Protein AF-A0A942FVA4-F1 (afdb_monomer)

Sequence (111 aa):
AGARRAAAEALTARAELDLARLRTEGELRGLHRQTERLTAAAADYRAQAGAAAPELLRIAEAAWQGGESTLLELLDAYRGALDTETTALDLEWQARAARIDYDLLTGSTPE

Nearest PDB structures (foldseek):
  4mh6-assembly1_A  TM=7.885E-01  e=9.144E-01  Vibrio parahaemolyticus RIMD 2210633
  2efk-assembly1_A-2  TM=7.427E-01  e=2.263E+00  Homo sapiens
  6h2f-assembly1_J  TM=6.182E-01  e=3.455E+00  Aeromonas hydrophila subsp. hydrophila AL09-71
  7a0g-assembly1_JJJ  TM=5.594E-01  e=6.715E+00  Serratia marcescens

Foldseek 3Di:
DVVVVVVVVVVVVVVVVVVVVVVLVVVLVVLVVQLVVLVVVLVVLCVPVVVCLVVQLVVLVVCVVVVNDDPVSNVVSVVSNVVSVVVSVVSVVSSVVSVVVSCVSVVHDDD

pLDDT: mean 93.57, std 7.33, range [55.5, 98.44]

Secondary structure (DSSP, 8-state):
-HHHHHHHHHHHHHHHHHHHHHHHHHHHHHHHHHHHHHHHHHHHHIIIIIHHHHHHHHHHHHHHHTTSS-HHHHHHHHHHHHHHHHHHHHHHHHHHHHHHHHHHHHTPPP-

Radius of gyration: 26.26 Å; Cα contacts (8 Å, |Δi|>4): 61; chains: 1; bounding box: 58×18×79 Å

Solvent-accessible surface area (backbone atoms only — not comparable to full-atom values): 5820 Å² total; per-residue (Å²): 115,67,70,63,51,54,53,50,53,52,50,50,54,49,52,52,50,54,51,53,51,54,49,53,57,48,51,52,56,48,44,51,56,49,23,53,50,32,43,50,49,23,52,52,41,39,66,53,56,48,61,45,34,64,56,54,38,54,51,37,53,51,31,38,76,70,66,75,42,51,73,65,59,38,51,49,41,53,48,53,37,52,53,40,51,53,50,36,52,50,32,43,49,52,18,51,52,40,43,51,55,45,26,63,75,70,72,46,75,87,130

Structure (mmCIF, N/CA/C/O backbone):
data_AF-A0A942FVA4-F1
#
_entry.id   AF-A0A942FVA4-F1
#
loop_
_atom_site.group_PDB
_atom_site.id
_atom_site.type_symbol
_atom_site.label_atom_id
_atom_site.label_alt_id
_atom_site.label_comp_id
_atom_site.label_asym_id
_atom_site.label_entity_id
_atom_site.label_seq_id
_atom_site.pdbx_PDB_ins_code
_atom_site.Cartn_x
_atom_site.Cartn_y
_atom_site.Cartn_z
_atom_site.occupancy
_atom_site.B_iso_or_equiv
_atom_site.auth_seq_id
_atom_site.auth_comp_id
_atom_site.auth_asym_id
_atom_site.auth_atom_id
_atom_site.pdbx_PDB_model_num
ATOM 1 N N . ALA A 1 1 ? 37.667 3.474 -47.981 1.00 69.38 1 ALA A N 1
ATOM 2 C CA . ALA A 1 1 ? 37.408 4.191 -46.711 1.00 69.38 1 ALA A CA 1
ATOM 3 C C . ALA A 1 1 ? 35.919 4.198 -46.334 1.00 69.38 1 ALA A C 1
ATOM 5 O O . ALA A 1 1 ? 35.612 3.811 -45.215 1.00 69.38 1 ALA A O 1
ATOM 6 N N . GLY A 1 2 ? 34.998 4.539 -47.250 1.00 84.50 2 GLY A N 1
ATOM 7 C CA . GLY A 1 2 ? 33.550 4.619 -46.965 1.00 84.50 2 GLY A CA 1
ATOM 8 C C . GLY A 1 2 ? 32.898 3.335 -46.429 1.00 84.50 2 GLY A C 1
ATOM 9 O O . GLY A 1 2 ? 32.185 3.396 -45.439 1.00 84.50 2 GLY A O 1
ATOM 10 N N . ALA A 1 3 ? 33.217 2.162 -46.989 1.00 87.94 3 ALA A N 1
ATOM 11 C CA . ALA A 1 3 ? 32.627 0.892 -46.538 1.00 87.94 3 ALA A CA 1
ATOM 12 C C . ALA A 1 3 ? 32.969 0.525 -45.078 1.00 87.94 3 ALA A C 1
ATOM 14 O O . ALA A 1 3 ? 32.119 0.019 -44.353 1.00 87.94 3 ALA A O 1
ATOM 15 N N . ARG A 1 4 ? 34.195 0.820 -44.615 1.00 87.88 4 ARG A N 1
ATOM 16 C CA . ARG A 1 4 ? 34.579 0.597 -43.207 1.00 87.88 4 ARG A CA 1
ATOM 17 C C . ARG A 1 4 ? 33.855 1.555 -42.264 1.00 87.88 4 ARG A C 1
ATOM 19 O O . ARG A 1 4 ? 33.503 1.159 -41.162 1.00 87.88 4 ARG A O 1
ATOM 26 N N . ARG A 1 5 ? 33.635 2.795 -42.704 1.00 90.88 5 ARG A N 1
ATOM 27 C CA . ARG A 1 5 ? 32.904 3.805 -41.936 1.00 90.88 5 ARG A CA 1
ATOM 28 C C . ARG A 1 5 ? 31.432 3.422 -41.783 1.00 90.88 5 ARG A C 1
ATOM 30 O O . ARG A 1 5 ? 30.951 3.367 -40.662 1.00 90.88 5 ARG A O 1
ATOM 37 N N . ALA A 1 6 ? 30.780 3.041 -42.880 1.00 93.50 6 ALA A N 1
ATOM 38 C CA . ALA A 1 6 ? 29.397 2.570 -42.863 1.00 93.50 6 ALA A CA 1
ATOM 39 C C . ALA A 1 6 ? 29.213 1.320 -41.978 1.00 93.50 6 ALA A C 1
ATOM 41 O O . ALA A 1 6 ? 28.238 1.221 -41.242 1.00 93.50 6 ALA A O 1
ATOM 42 N N . ALA A 1 7 ? 30.167 0.381 -41.999 1.00 94.62 7 ALA A N 1
ATOM 43 C CA . ALA A 1 7 ? 30.130 -0.795 -41.127 1.00 94.62 7 ALA A CA 1
ATOM 44 C C . ALA A 1 7 ? 30.270 -0.436 -39.635 1.00 94.62 7 ALA A C 1
ATOM 46 O O . ALA A 1 7 ? 29.585 -1.022 -38.801 1.00 94.62 7 ALA A O 1
ATOM 47 N N . ALA A 1 8 ? 31.133 0.529 -39.300 1.00 93.88 8 ALA A N 1
ATOM 48 C CA . ALA A 1 8 ? 31.274 1.018 -37.930 1.00 93.88 8 ALA A CA 1
ATOM 49 C C . ALA A 1 8 ? 30.005 1.744 -37.450 1.00 93.88 8 ALA A C 1
ATOM 51 O O . ALA A 1 8 ? 29.529 1.470 -36.355 1.00 93.88 8 ALA A O 1
ATOM 52 N N . GLU A 1 9 ? 29.417 2.601 -38.289 1.00 96.00 9 GLU A N 1
ATOM 53 C CA . GLU A 1 9 ? 28.157 3.300 -37.993 1.00 96.00 9 GLU A CA 1
ATOM 54 C C . GLU A 1 9 ? 26.999 2.310 -37.775 1.00 96.00 9 GLU A C 1
ATOM 56 O O . GLU A 1 9 ? 26.244 2.444 -36.813 1.00 96.00 9 GLU A O 1
ATOM 61 N N . ALA A 1 10 ? 26.902 1.259 -38.597 1.00 95.94 10 ALA A N 1
ATOM 62 C CA . ALA A 1 10 ? 25.903 0.205 -38.426 1.00 95.94 10 ALA A CA 1
ATOM 63 C C . ALA A 1 10 ? 26.093 -0.598 -37.125 1.00 95.94 10 ALA A C 1
ATOM 65 O O . ALA A 1 10 ? 25.111 -0.951 -36.471 1.00 95.94 10 ALA A O 1
ATOM 66 N N . LEU A 1 11 ? 27.343 -0.880 -36.736 1.00 97.00 11 LEU A N 1
ATOM 67 C CA . LEU A 1 11 ? 27.654 -1.549 -35.470 1.00 97.00 11 LEU A CA 1
ATOM 68 C C . LEU A 1 11 ? 27.216 -0.691 -34.274 1.00 97.00 11 LEU A C 1
ATOM 70 O O . LEU A 1 11 ? 26.569 -1.205 -33.364 1.00 97.00 11 LEU A O 1
ATOM 74 N N . THR A 1 12 ? 27.536 0.605 -34.293 1.00 97.44 12 THR A N 1
ATOM 75 C CA . THR A 1 12 ? 27.137 1.551 -33.243 1.00 97.44 12 THR A CA 1
ATOM 76 C C . THR A 1 12 ? 25.619 1.640 -33.129 1.00 97.44 12 THR A C 1
ATOM 78 O O . THR A 1 12 ? 25.092 1.435 -32.040 1.00 97.44 12 THR A O 1
ATOM 81 N N . ALA A 1 13 ? 24.910 1.837 -34.244 1.00 97.12 13 ALA A N 1
ATOM 82 C CA . ALA A 1 13 ? 23.449 1.915 -34.245 1.00 97.12 13 ALA A CA 1
ATOM 83 C C . ALA A 1 13 ? 22.797 0.635 -33.691 1.00 97.12 13 ALA A C 1
ATOM 85 O O . ALA A 1 13 ? 21.803 0.692 -32.968 1.00 97.12 13 ALA A O 1
ATOM 86 N N . ARG A 1 14 ? 23.373 -0.536 -33.991 1.00 97.00 14 ARG A N 1
ATOM 87 C CA . ARG A 1 14 ? 22.889 -1.807 -33.445 1.00 97.00 14 ARG A CA 1
ATOM 88 C C . ARG A 1 14 ? 23.123 -1.921 -31.942 1.00 97.00 14 ARG A C 1
ATOM 90 O O . ARG A 1 14 ? 22.212 -2.318 -31.225 1.00 97.00 14 ARG A O 1
ATOM 97 N N . ALA A 1 15 ? 24.305 -1.541 -31.467 1.00 97.00 15 ALA A N 1
ATOM 98 C CA . ALA A 1 15 ? 24.611 -1.544 -30.041 1.00 97.00 15 ALA A CA 1
ATOM 99 C C 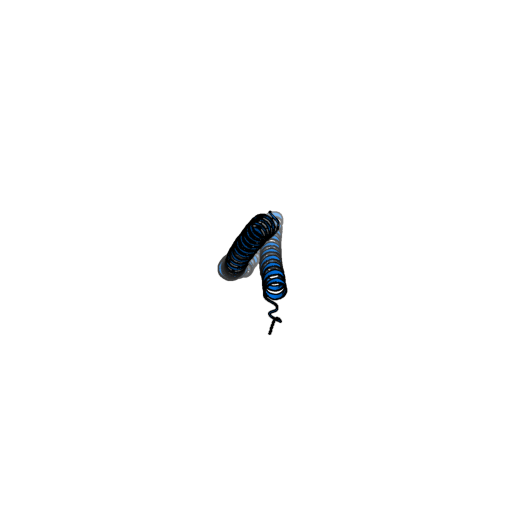. ALA A 1 15 ? 23.702 -0.581 -29.254 1.00 97.00 15 ALA A C 1
ATOM 101 O O . ALA A 1 15 ? 23.247 -0.918 -28.162 1.00 97.00 15 ALA A O 1
ATOM 102 N N . GLU A 1 16 ? 23.399 0.591 -29.816 1.00 97.81 16 GLU A N 1
ATOM 103 C CA . GLU A 1 16 ? 22.462 1.556 -29.229 1.00 97.81 16 GLU A CA 1
ATOM 104 C C . GLU A 1 16 ? 21.039 0.995 -29.149 1.00 97.81 16 GLU A C 1
ATOM 106 O O . GLU A 1 16 ? 20.396 1.106 -28.102 1.00 97.81 16 GLU A O 1
ATOM 111 N N . LEU A 1 17 ? 20.569 0.337 -30.214 1.00 97.12 17 LEU A N 1
ATOM 112 C CA . LEU A 1 17 ? 19.268 -0.331 -30.234 1.00 97.12 17 LEU A CA 1
ATOM 113 C C . LEU A 1 17 ? 19.186 -1.454 -29.192 1.00 97.12 17 LEU A C 1
ATOM 115 O O . LEU A 1 17 ? 18.214 -1.522 -28.439 1.00 97.12 17 LEU A O 1
ATOM 119 N N . ASP A 1 18 ? 20.200 -2.318 -29.130 1.00 97.50 18 ASP A N 1
ATOM 120 C CA . ASP A 1 18 ? 20.242 -3.434 -28.183 1.00 97.50 18 ASP A CA 1
ATOM 121 C C . ASP A 1 18 ? 20.254 -2.920 -26.731 1.00 97.50 18 ASP A C 1
ATOM 123 O O . ASP A 1 18 ? 19.537 -3.442 -25.874 1.00 97.50 18 ASP A O 1
ATOM 127 N N . LEU A 1 19 ? 20.998 -1.843 -26.455 1.00 97.12 19 LEU A N 1
ATOM 128 C CA . LEU A 1 19 ? 21.018 -1.199 -25.141 1.00 97.12 19 LEU A CA 1
ATOM 129 C C . LEU A 1 19 ? 19.665 -0.574 -24.778 1.00 97.12 19 LEU A C 1
ATOM 131 O O . LEU A 1 19 ? 19.204 -0.737 -23.647 1.00 97.12 19 LEU A O 1
ATOM 135 N N . ALA A 1 20 ? 19.030 0.138 -25.712 1.00 95.69 20 ALA A N 1
ATOM 136 C CA . ALA A 1 20 ? 17.709 0.724 -25.499 1.00 95.69 20 ALA A CA 1
ATOM 137 C C . ALA A 1 20 ? 16.674 -0.364 -25.186 1.00 95.69 20 ALA A C 1
ATOM 139 O O . ALA A 1 20 ? 15.939 -0.259 -24.206 1.00 95.69 20 ALA A O 1
ATOM 140 N N . ARG A 1 21 ? 16.696 -1.463 -25.947 1.00 95.44 21 ARG A N 1
ATOM 141 C CA . ARG A 1 21 ? 15.817 -2.613 -25.730 1.00 95.44 21 ARG A CA 1
ATOM 142 C C . ARG A 1 21 ? 16.007 -3.235 -24.348 1.00 95.44 21 ARG A C 1
ATOM 144 O O . ARG A 1 21 ? 15.028 -3.445 -23.637 1.00 95.44 21 ARG A O 1
ATOM 151 N N . LEU A 1 22 ? 17.251 -3.499 -23.947 1.00 96.25 22 LEU A N 1
ATOM 152 C CA . LEU A 1 22 ? 17.550 -4.079 -22.634 1.00 96.25 22 LEU A CA 1
ATOM 153 C C . LEU A 1 22 ? 17.056 -3.194 -21.482 1.00 96.25 22 LEU A C 1
ATOM 155 O O . LEU A 1 22 ? 16.570 -3.716 -20.478 1.00 96.25 22 LEU A O 1
ATOM 159 N N . ARG A 1 23 ? 17.159 -1.866 -21.627 1.00 93.69 23 ARG A N 1
ATOM 160 C CA . ARG A 1 23 ? 16.652 -0.907 -20.635 1.00 93.69 23 ARG A CA 1
ATOM 161 C C . ARG A 1 23 ? 15.137 -0.982 -20.516 1.00 93.69 23 ARG A C 1
ATOM 163 O O . ARG A 1 23 ? 14.647 -1.242 -19.421 1.00 93.69 23 ARG A O 1
ATOM 170 N N . THR A 1 24 ? 14.418 -0.873 -21.630 1.00 91.19 24 THR A N 1
ATOM 171 C CA . THR A 1 24 ? 12.950 -0.938 -21.633 1.00 91.19 24 THR A CA 1
ATOM 172 C C . THR A 1 24 ? 12.435 -2.280 -21.105 1.00 91.19 24 THR A C 1
ATOM 174 O O . THR A 1 24 ? 11.506 -2.316 -20.304 1.00 91.19 24 THR A O 1
ATOM 177 N N . GLU A 1 25 ? 13.067 -3.402 -21.465 1.00 92.69 25 GLU A N 1
ATOM 178 C CA . GLU A 1 25 ? 12.710 -4.721 -20.921 1.00 92.69 25 GLU A CA 1
ATOM 179 C C . GLU A 1 25 ? 12.975 -4.832 -19.410 1.00 92.69 25 GLU A C 1
ATOM 181 O O . GLU A 1 25 ? 12.280 -5.568 -18.701 1.00 92.69 25 GLU A O 1
ATOM 186 N N . GLY A 1 26 ? 14.013 -4.160 -18.910 1.00 92.50 26 GLY A N 1
ATOM 187 C CA . GLY A 1 26 ? 14.324 -4.086 -17.485 1.00 92.50 26 GLY A CA 1
ATOM 188 C C . GLY A 1 26 ? 13.301 -3.250 -16.718 1.00 92.50 26 GLY A C 1
ATOM 189 O O . GLY A 1 26 ? 12.782 -3.712 -15.700 1.00 92.50 26 GLY A O 1
ATOM 190 N N . GLU A 1 27 ? 12.982 -2.065 -17.236 1.00 90.88 27 GLU A N 1
ATOM 191 C CA . GLU A 1 27 ? 11.971 -1.147 -16.700 1.00 90.88 27 GLU A CA 1
ATOM 192 C C . GLU A 1 27 ? 10.601 -1.822 -16.636 1.00 90.88 27 GLU A C 1
ATOM 194 O O . GLU A 1 27 ? 9.995 -1.876 -15.566 1.00 90.88 27 GLU A O 1
ATOM 199 N N . LEU A 1 28 ? 10.171 -2.460 -17.728 1.00 91.75 28 LEU A N 1
ATOM 200 C CA . LEU A 1 28 ? 8.899 -3.176 -17.793 1.00 91.75 28 LEU A CA 1
ATOM 201 C C . LEU A 1 28 ? 8.811 -4.304 -16.752 1.00 91.75 28 LEU A C 1
ATOM 203 O O . LEU A 1 28 ? 7.808 -4.443 -16.052 1.00 91.75 28 LEU A O 1
ATOM 207 N N . ARG A 1 29 ? 9.879 -5.100 -16.600 1.00 93.06 29 ARG A N 1
ATOM 208 C CA . ARG A 1 29 ? 9.952 -6.158 -15.574 1.00 93.06 29 ARG A CA 1
ATOM 209 C C . ARG A 1 29 ? 9.996 -5.605 -14.152 1.00 93.06 29 ARG A C 1
ATOM 211 O O . ARG A 1 29 ? 9.610 -6.310 -13.216 1.00 93.06 29 ARG A O 1
ATOM 218 N N . GLY A 1 30 ? 10.558 -4.416 -13.960 1.00 92.81 30 GLY A N 1
ATOM 219 C CA . GLY A 1 30 ? 10.561 -3.713 -12.681 1.00 92.81 30 GLY A CA 1
ATOM 220 C C . GLY A 1 30 ? 9.152 -3.273 -12.304 1.00 92.81 30 GLY A C 1
ATOM 221 O O . GLY A 1 30 ? 8.663 -3.654 -11.242 1.00 92.81 30 GLY A O 1
ATOM 222 N N . LEU A 1 31 ? 8.493 -2.569 -13.224 1.00 91.50 31 LEU A N 1
ATOM 223 C CA . LEU A 1 31 ? 7.143 -2.049 -13.059 1.00 91.50 31 LEU A CA 1
ATOM 224 C C . LEU A 1 31 ? 6.131 -3.171 -12.823 1.00 91.50 31 LEU A C 1
ATOM 226 O O . LEU A 1 31 ? 5.409 -3.130 -11.837 1.00 91.50 31 LEU A O 1
ATOM 230 N N . HIS A 1 32 ? 6.173 -4.244 -13.623 1.00 93.00 32 HIS A N 1
ATOM 231 C CA . HIS A 1 32 ? 5.299 -5.404 -13.423 1.00 93.00 32 HIS A CA 1
ATOM 232 C C . HIS A 1 32 ? 5.408 -5.980 -12.002 1.00 93.00 32 HIS A C 1
ATOM 234 O O . HIS A 1 32 ? 4.408 -6.171 -11.316 1.00 93.00 32 HIS A O 1
ATOM 240 N N . ARG A 1 33 ? 6.638 -6.202 -11.514 1.00 95.56 33 ARG A N 1
ATOM 241 C CA . ARG A 1 33 ? 6.864 -6.714 -10.152 1.00 95.56 33 ARG A CA 1
ATOM 242 C C . ARG A 1 33 ? 6.403 -5.736 -9.076 1.00 95.56 33 ARG A C 1
ATOM 244 O O . ARG A 1 33 ? 6.001 -6.177 -8.004 1.00 95.56 33 ARG A O 1
ATOM 251 N N . GLN A 1 34 ? 6.503 -4.434 -9.324 1.00 94.50 34 GLN A N 1
ATOM 252 C CA . GLN A 1 34 ? 6.003 -3.418 -8.406 1.00 94.50 34 GLN A CA 1
ATOM 253 C C . GLN A 1 34 ? 4.473 -3.445 -8.333 1.00 94.50 34 GLN A C 1
ATOM 255 O O . GLN A 1 34 ? 3.936 -3.479 -7.228 1.00 94.50 34 GLN A O 1
ATOM 260 N N . THR A 1 35 ? 3.788 -3.510 -9.476 1.00 94.81 35 THR A N 1
ATOM 261 C CA . THR A 1 35 ? 2.325 -3.612 -9.555 1.00 94.81 35 THR A CA 1
ATOM 262 C C . THR A 1 35 ? 1.804 -4.843 -8.814 1.00 94.81 35 THR A C 1
ATOM 264 O O . THR A 1 35 ? 0.893 -4.721 -7.996 1.00 94.81 35 THR A O 1
ATOM 267 N N . GLU A 1 36 ? 2.419 -6.010 -9.028 1.00 96.19 36 GLU A N 1
ATOM 268 C CA . GLU A 1 36 ? 2.057 -7.252 -8.327 1.00 96.19 36 GLU A CA 1
ATOM 269 C C . GLU A 1 36 ? 2.217 -7.117 -6.807 1.00 96.19 36 GLU A C 1
ATOM 271 O O . GLU A 1 36 ? 1.322 -7.471 -6.042 1.00 96.19 36 GLU A O 1
ATOM 276 N N . ARG A 1 37 ? 3.338 -6.543 -6.348 1.00 97.00 37 ARG A N 1
ATOM 277 C CA . ARG A 1 37 ? 3.593 -6.342 -4.912 1.00 97.00 37 ARG A CA 1
ATOM 278 C C . ARG A 1 37 ? 2.600 -5.388 -4.266 1.00 97.00 37 ARG A C 1
ATOM 280 O O . ARG A 1 37 ? 2.148 -5.669 -3.165 1.00 97.00 37 ARG A O 1
ATOM 287 N N . LEU A 1 38 ? 2.284 -4.271 -4.919 1.00 96.38 38 LEU A N 1
ATOM 288 C CA . LEU A 1 38 ? 1.330 -3.294 -4.390 1.0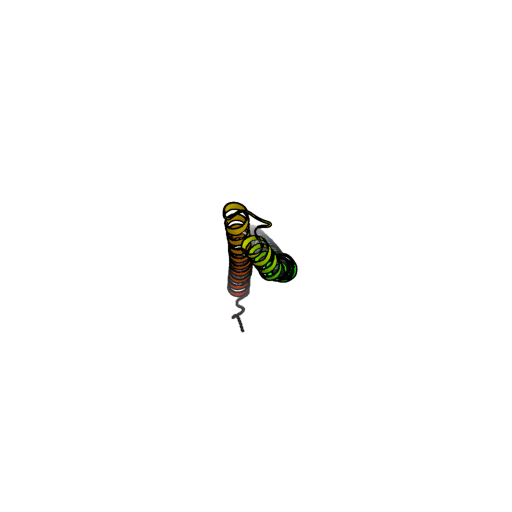0 96.38 38 LEU A CA 1
ATOM 289 C C . LEU A 1 38 ? -0.085 -3.867 -4.352 1.00 96.38 38 LEU A C 1
ATOM 291 O O . LEU A 1 38 ? -0.796 -3.678 -3.371 1.00 96.38 38 LEU A O 1
ATOM 295 N N . THR A 1 39 ? -0.465 -4.622 -5.382 1.00 96.06 39 THR A N 1
ATOM 296 C CA . THR A 1 39 ? -1.769 -5.290 -5.444 1.00 96.06 39 THR A CA 1
ATOM 297 C C . THR A 1 39 ? -1.909 -6.326 -4.331 1.00 96.06 39 THR A C 1
ATOM 299 O O . THR A 1 39 ? -2.911 -6.327 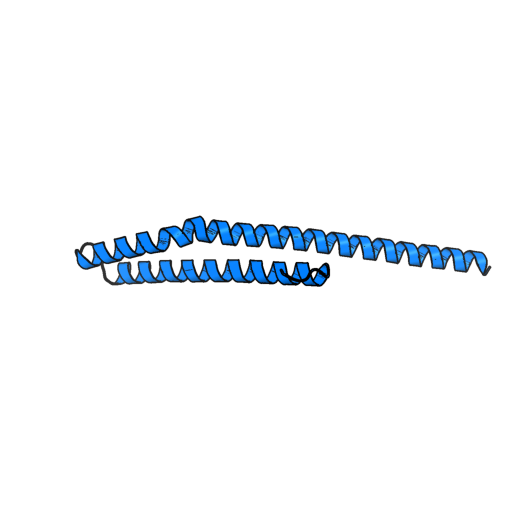-3.619 1.00 96.06 39 THR A O 1
ATOM 302 N N . ALA A 1 40 ? -0.884 -7.161 -4.128 1.00 97.44 40 ALA A N 1
ATOM 303 C CA . ALA A 1 40 ? -0.848 -8.117 -3.026 1.00 97.44 40 ALA A CA 1
ATOM 304 C C . ALA A 1 40 ? -0.882 -7.411 -1.661 1.00 97.44 40 ALA A C 1
ATOM 306 O O . ALA A 1 40 ? -1.694 -7.766 -0.816 1.00 97.44 40 ALA A O 1
ATOM 307 N N . ALA A 1 41 ? -0.075 -6.362 -1.468 1.00 97.31 41 ALA A N 1
ATOM 308 C CA . ALA A 1 41 ? -0.045 -5.605 -0.218 1.00 97.31 41 ALA A CA 1
ATOM 309 C C . ALA A 1 41 ? -1.400 -4.959 0.111 1.00 97.31 41 ALA A C 1
ATOM 311 O O . ALA A 1 41 ? -1.838 -5.021 1.257 1.00 97.31 41 ALA A O 1
ATOM 312 N N . ALA A 1 42 ? -2.085 -4.380 -0.880 1.00 97.38 42 ALA A N 1
ATOM 313 C CA . ALA A 1 42 ? -3.419 -3.814 -0.698 1.00 97.38 42 ALA A CA 1
ATOM 314 C C . ALA A 1 42 ? -4.445 -4.890 -0.302 1.00 97.38 42 ALA A C 1
ATOM 316 O O . ALA A 1 42 ? -5.218 -4.696 0.639 1.00 97.38 42 ALA A O 1
ATOM 317 N N . ALA A 1 43 ? -4.424 -6.043 -0.980 1.00 96.75 43 ALA A N 1
ATOM 318 C CA . ALA A 1 43 ? -5.312 -7.163 -0.678 1.00 96.75 43 ALA A CA 1
ATOM 319 C C . ALA A 1 43 ? -5.056 -7.742 0.724 1.00 96.75 43 ALA A C 1
ATOM 321 O O . ALA A 1 43 ? -5.996 -7.904 1.504 1.00 96.75 43 ALA A O 1
ATOM 322 N N . ASP A 1 44 ? -3.790 -7.988 1.065 1.00 97.19 44 ASP A N 1
ATOM 323 C CA . ASP A 1 44 ? -3.374 -8.519 2.363 1.00 97.19 44 ASP A CA 1
ATOM 324 C C . ASP A 1 44 ? -3.742 -7.562 3.497 1.00 97.19 44 ASP A C 1
ATOM 326 O O . ASP A 1 44 ? -4.293 -7.981 4.517 1.00 97.19 44 ASP A O 1
ATOM 330 N N . TYR A 1 45 ? -3.494 -6.263 3.311 1.00 96.69 45 TYR A N 1
ATOM 331 C CA . TYR A 1 45 ? -3.821 -5.254 4.309 1.00 96.69 45 TYR A CA 1
ATOM 332 C C . TYR A 1 45 ? -5.331 -5.167 4.557 1.00 96.69 45 TYR A C 1
ATOM 334 O O . TYR A 1 45 ? -5.772 -5.157 5.710 1.00 96.69 45 TYR A O 1
ATOM 342 N N . ARG A 1 46 ? -6.143 -5.174 3.490 1.00 94.56 46 ARG A N 1
ATOM 343 C CA . ARG A 1 46 ? -7.607 -5.154 3.610 1.00 94.56 46 ARG A CA 1
ATOM 344 C C . ARG A 1 46 ? -8.137 -6.426 4.281 1.00 94.56 46 ARG A C 1
ATOM 346 O O . ARG A 1 46 ? -9.034 -6.332 5.116 1.00 94.56 46 ARG A O 1
ATOM 353 N N . ALA A 1 47 ? -7.564 -7.590 3.973 1.00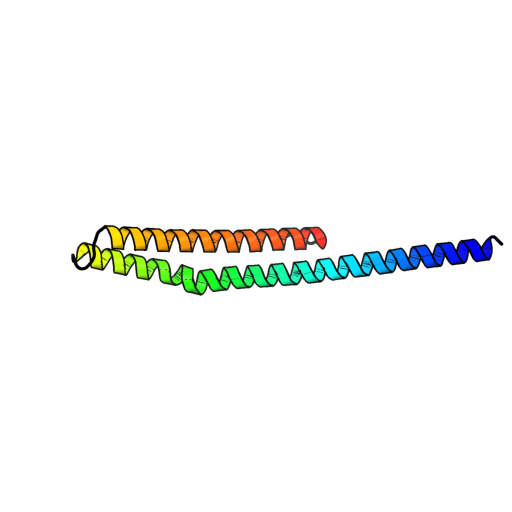 95.25 47 ALA A N 1
ATOM 354 C CA . ALA A 1 47 ? -7.958 -8.866 4.568 1.00 95.25 47 ALA A CA 1
ATOM 355 C C . ALA A 1 47 ? -7.578 -8.997 6.053 1.00 95.25 47 ALA A C 1
ATOM 357 O O . ALA A 1 47 ? -8.287 -9.666 6.801 1.00 95.25 47 ALA A O 1
ATOM 358 N N . GLN A 1 48 ? -6.474 -8.383 6.483 1.00 93.06 48 GLN A N 1
ATOM 359 C CA . GLN A 1 48 ? -5.965 -8.512 7.850 1.00 93.06 48 GLN A CA 1
ATOM 360 C C . GLN A 1 48 ? -6.393 -7.339 8.736 1.00 93.06 48 GLN A C 1
ATOM 362 O O . GLN A 1 48 ? -7.179 -7.509 9.665 1.00 93.06 48 GLN A O 1
ATOM 367 N N . ALA A 1 49 ? -5.883 -6.140 8.449 1.00 89.12 49 ALA A N 1
ATOM 368 C CA . ALA A 1 49 ? -6.106 -4.961 9.278 1.00 89.12 49 ALA A CA 1
ATOM 369 C C . ALA A 1 49 ? -7.507 -4.377 9.048 1.00 89.12 49 ALA A C 1
ATOM 371 O O . ALA A 1 49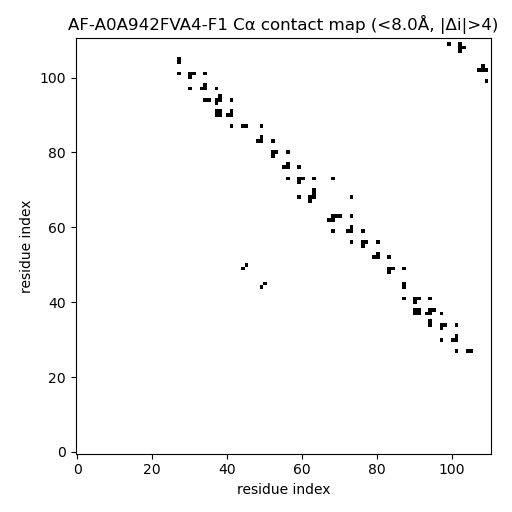 ? -8.240 -4.130 10.006 1.00 89.12 49 ALA A O 1
ATOM 372 N N . GLY A 1 50 ? -7.911 -4.236 7.779 1.00 84.75 50 GLY A N 1
ATOM 373 C CA . GLY A 1 50 ? -9.222 -3.688 7.415 1.00 84.75 50 GLY A CA 1
ATOM 374 C C . GLY A 1 50 ? -10.394 -4.516 7.951 1.00 84.75 50 GLY A C 1
ATOM 375 O O . GLY A 1 50 ? -11.362 -3.960 8.461 1.00 84.75 50 GLY A O 1
ATOM 376 N N . ALA A 1 51 ? -10.294 -5.846 7.902 1.00 87.25 51 ALA A N 1
ATOM 377 C CA . ALA A 1 51 ? -11.341 -6.737 8.400 1.00 87.25 51 ALA A CA 1
ATOM 378 C C . ALA A 1 51 ? -11.469 -6.744 9.937 1.00 87.25 51 ALA A C 1
ATOM 380 O O . ALA A 1 51 ? -12.568 -6.947 10.453 1.00 87.25 51 ALA A O 1
ATOM 381 N N . ALA A 1 52 ? -10.373 -6.514 10.670 1.00 90.50 52 ALA A N 1
ATOM 382 C CA . ALA A 1 52 ? -10.368 -6.515 12.135 1.00 90.50 52 ALA A CA 1
ATOM 383 C C . ALA A 1 52 ? -10.876 -5.195 12.744 1.00 90.50 52 ALA A C 1
ATOM 385 O O . ALA A 1 52 ? -11.451 -5.197 13.836 1.00 90.50 52 ALA A O 1
ATOM 386 N N . ALA A 1 53 ? -10.695 -4.067 12.048 1.00 92.50 53 ALA A N 1
ATOM 387 C CA . ALA A 1 53 ? -11.031 -2.741 12.568 1.00 92.50 53 ALA A CA 1
ATOM 388 C C . ALA A 1 53 ? -12.505 -2.581 13.019 1.00 92.50 53 ALA A C 1
ATOM 390 O O . ALA A 1 53 ? -12.717 -2.070 14.122 1.00 92.50 53 ALA A O 1
ATOM 391 N N . PRO A 1 54 ? -13.531 -3.056 12.277 1.00 94.00 54 PRO A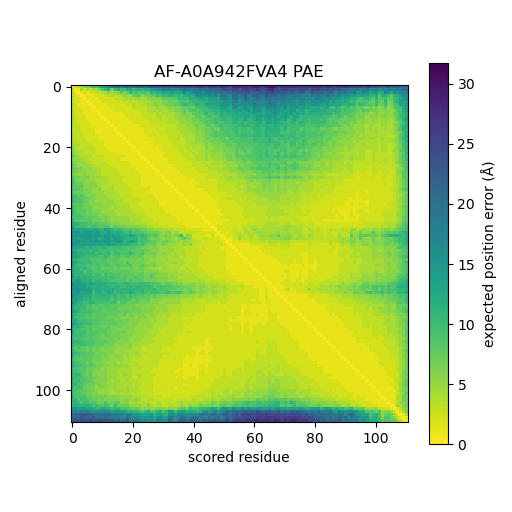 N 1
ATOM 392 C CA . PRO A 1 54 ? -14.928 -2.953 12.712 1.00 94.00 54 PRO A CA 1
ATOM 393 C C . PRO A 1 54 ? -15.231 -3.725 14.001 1.00 94.00 54 PRO A C 1
ATOM 395 O O . PRO A 1 54 ? -16.037 -3.287 14.822 1.00 94.00 54 PRO A O 1
ATOM 398 N N . GLU A 1 55 ? -14.595 -4.883 14.195 1.00 95.38 55 GLU A N 1
ATOM 399 C CA . GLU A 1 55 ? -14.763 -5.681 15.409 1.00 95.38 55 GLU A CA 1
ATOM 400 C C . GLU A 1 55 ? -14.132 -4.998 16.622 1.00 95.38 55 GLU A C 1
ATOM 402 O O . GLU A 1 55 ? -14.778 -4.895 17.666 1.00 95.38 55 GLU A O 1
ATOM 407 N N . LEU A 1 56 ? -12.912 -4.480 16.476 1.00 95.25 56 LEU A N 1
ATOM 408 C CA . LEU A 1 56 ? -12.234 -3.742 17.541 1.00 95.25 56 LEU A CA 1
ATOM 409 C C . LEU A 1 56 ? -13.008 -2.483 17.940 1.00 95.25 56 LEU A C 1
ATOM 411 O O . LEU A 1 56 ? -13.150 -2.202 19.130 1.00 95.25 56 LEU A O 1
ATOM 415 N N . LEU A 1 57 ? -13.568 -1.768 16.961 1.00 96.94 57 LEU A N 1
ATOM 416 C CA . LEU A 1 57 ? -14.390 -0.592 17.221 1.00 96.94 57 LEU A CA 1
ATOM 417 C C . LEU A 1 57 ? -15.658 -0.949 18.006 1.00 96.94 57 LEU A C 1
ATOM 419 O O . LEU A 1 57 ? -15.953 -0.321 19.020 1.00 96.94 57 LEU A O 1
ATOM 423 N N . ARG A 1 58 ? -16.355 -2.020 17.608 1.00 97.69 58 ARG A N 1
ATOM 424 C CA . ARG A 1 58 ? -17.530 -2.534 18.328 1.00 97.69 58 ARG A CA 1
ATOM 425 C C . ARG A 1 58 ? -17.200 -2.943 19.770 1.00 97.69 58 ARG A C 1
ATOM 427 O O . ARG A 1 58 ? -18.018 -2.733 20.663 1.00 97.69 58 ARG A O 1
ATOM 434 N N . ILE A 1 59 ? -16.031 -3.542 20.011 1.00 97.88 59 ILE A N 1
ATOM 435 C CA . ILE A 1 59 ? -15.572 -3.892 21.367 1.00 97.88 59 ILE A CA 1
ATOM 436 C C . ILE A 1 59 ? -15.340 -2.624 22.198 1.00 97.88 59 ILE A C 1
ATOM 438 O O . ILE A 1 59 ? -15.808 -2.552 23.333 1.00 97.88 59 ILE A O 1
ATOM 442 N N . ALA A 1 60 ? -14.672 -1.616 21.633 1.00 98.00 60 ALA A N 1
ATOM 443 C CA . ALA A 1 60 ? -14.417 -0.350 22.318 1.00 98.00 60 ALA A CA 1
ATOM 444 C C . ALA A 1 60 ? -15.717 0.404 22.652 1.00 98.00 60 ALA A C 1
ATOM 446 O O . ALA A 1 60 ? -15.859 0.936 23.752 1.00 98.00 60 ALA A O 1
ATOM 447 N N . GLU A 1 61 ? -16.692 0.407 21.739 1.00 98.31 61 GLU A N 1
ATOM 448 C CA . GLU A 1 61 ? -18.020 0.980 21.983 1.00 98.31 61 GLU A CA 1
ATOM 449 C C . GLU A 1 61 ? -18.735 0.273 23.136 1.00 98.31 61 GLU A C 1
ATOM 451 O O . GLU A 1 61 ? -19.267 0.935 24.026 1.00 98.31 61 GLU A O 1
ATOM 456 N N . ALA A 1 62 ? -18.719 -1.063 23.157 1.00 98.44 62 ALA A N 1
ATOM 457 C CA . ALA A 1 62 ? -19.330 -1.839 24.232 1.00 98.44 62 ALA A CA 1
ATOM 458 C C . ALA A 1 62 ? -18.659 -1.571 25.591 1.00 98.44 62 ALA A C 1
ATOM 460 O O . ALA A 1 62 ? -19.361 -1.366 26.582 1.00 98.44 62 ALA A O 1
ATOM 461 N N . ALA A 1 63 ? -17.325 -1.511 25.632 1.00 98.12 63 ALA A N 1
ATOM 462 C CA . ALA A 1 63 ? -16.569 -1.210 26.847 1.00 98.12 63 ALA A CA 1
ATOM 463 C C . ALA A 1 63 ? -16.879 0.199 27.380 1.00 98.12 63 ALA A C 1
ATOM 465 O O . ALA A 1 63 ? -17.109 0.371 28.578 1.00 98.12 63 ALA A O 1
ATOM 466 N N . TRP A 1 64 ? -16.975 1.197 26.497 1.00 98.25 64 TRP A N 1
ATOM 467 C CA . TRP A 1 64 ? -17.316 2.565 26.888 1.00 98.25 64 TRP A CA 1
ATOM 468 C C . TRP A 1 64 ? -18.739 2.664 27.447 1.00 98.25 64 TRP A C 1
ATOM 470 O O . TRP A 1 64 ? -18.949 3.257 28.505 1.00 98.25 64 TRP A O 1
ATOM 480 N N . GLN A 1 65 ? -19.715 2.031 26.786 1.00 98.19 65 GLN A N 1
ATOM 481 C CA . GLN A 1 65 ? -21.108 1.992 27.255 1.00 98.19 65 GLN A CA 1
ATOM 482 C C . GLN A 1 65 ? -21.255 1.241 28.585 1.00 98.19 65 GLN A C 1
ATOM 484 O O . GLN A 1 65 ? -22.097 1.598 29.408 1.00 98.19 65 GLN A O 1
ATOM 489 N N . GLY A 1 66 ? -20.427 0.217 28.809 1.00 97.94 66 GLY A N 1
ATOM 490 C CA . GLY A 1 66 ? -20.346 -0.516 30.072 1.00 97.94 66 GLY A CA 1
ATOM 491 C C . GLY A 1 66 ? -19.622 0.236 31.194 1.00 97.94 66 GLY A C 1
ATOM 492 O O . GLY A 1 66 ? -19.638 -0.223 32.333 1.00 97.94 66 GLY A O 1
ATOM 493 N N . GLY A 1 67 ? -18.994 1.381 30.900 1.00 97.75 67 GLY A N 1
ATOM 494 C CA . GLY A 1 67 ? -18.149 2.110 31.848 1.00 97.75 67 GLY A CA 1
ATOM 495 C C . GLY A 1 67 ? -16.816 1.415 32.154 1.00 97.75 67 GLY A C 1
ATOM 496 O O . GLY A 1 67 ? -16.153 1.774 33.124 1.00 97.75 67 GLY A O 1
ATOM 497 N N . GLU A 1 68 ? -16.430 0.427 31.344 1.00 97.94 68 GLU A N 1
ATOM 498 C CA . GLU A 1 68 ?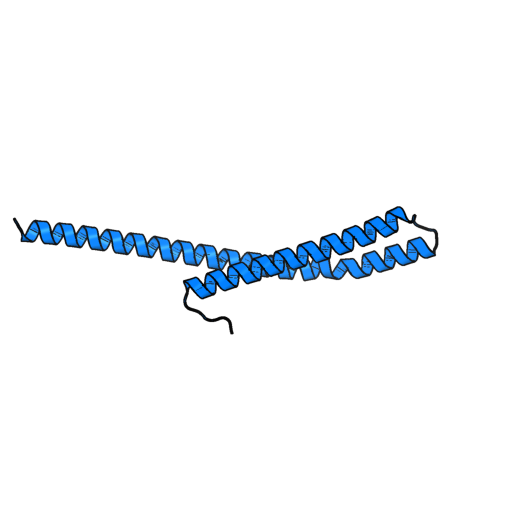 -15.179 -0.333 31.466 1.00 97.94 68 GLU A CA 1
ATOM 499 C C . GLU A 1 68 ? -14.005 0.354 30.753 1.00 97.94 68 GLU A C 1
ATOM 501 O O . GLU A 1 68 ? -12.851 0.019 31.011 1.00 97.94 68 GLU A O 1
ATOM 506 N N . SER A 1 69 ? -14.286 1.336 29.891 1.00 97.31 69 SER A N 1
ATOM 507 C CA . SER A 1 69 ? -13.282 2.185 29.251 1.00 97.31 69 SER A CA 1
ATOM 508 C C . SER A 1 69 ? -13.651 3.666 29.310 1.00 97.31 69 SER A C 1
ATOM 510 O O . SER A 1 69 ? -14.798 4.074 29.511 1.00 97.31 69 SER A O 1
ATOM 512 N N . THR A 1 70 ? -12.647 4.505 29.109 1.00 98.25 70 THR A N 1
ATOM 513 C CA . THR A 1 70 ? -12.771 5.957 29.055 1.00 98.25 70 THR A CA 1
ATOM 514 C C . THR A 1 70 ? -13.196 6.441 27.666 1.00 98.25 70 THR A C 1
ATOM 516 O O . THR A 1 70 ? -13.046 5.750 26.658 1.00 98.25 70 THR A O 1
ATOM 519 N N . LEU A 1 71 ? -13.689 7.684 27.591 1.00 97.81 71 LEU A N 1
ATOM 520 C CA . LEU A 1 71 ? -13.978 8.344 26.311 1.00 97.81 71 LEU A CA 1
ATOM 521 C C . LEU A 1 71 ? -12.722 8.477 25.430 1.00 97.81 71 LEU A C 1
ATOM 523 O O . LEU A 1 71 ? -12.824 8.395 24.211 1.00 97.81 71 LEU A O 1
ATOM 527 N N . LEU A 1 72 ? -11.545 8.687 26.031 1.00 98.38 72 LEU A N 1
ATOM 528 C CA . LEU A 1 72 ? -10.293 8.810 25.280 1.00 98.38 72 LEU A CA 1
ATOM 529 C C . LEU A 1 72 ? -9.907 7.488 24.610 1.00 98.38 72 LEU A C 1
ATOM 531 O O . LEU A 1 72 ? -9.531 7.502 23.445 1.00 98.38 72 LEU A O 1
ATOM 535 N N . GLU A 1 73 ? -10.080 6.357 25.294 1.00 97.75 73 GLU A N 1
ATOM 536 C CA . GLU A 1 73 ? -9.838 5.030 24.709 1.00 97.75 73 GLU A CA 1
ATOM 537 C C . GLU A 1 73 ? -10.809 4.724 23.560 1.00 97.75 73 GLU A C 1
ATOM 539 O O . GLU A 1 73 ? -10.402 4.158 22.545 1.00 97.75 73 GLU A O 1
ATOM 544 N N . LEU A 1 74 ? -12.072 5.159 23.664 1.00 98.06 74 LEU A N 1
ATOM 545 C CA . LEU A 1 74 ? -13.023 5.061 22.554 1.00 98.06 74 LEU A CA 1
ATOM 546 C C . LEU A 1 74 ? -12.577 5.911 21.353 1.00 98.06 74 LEU A C 1
ATOM 548 O O . LEU A 1 74 ? -12.593 5.436 20.218 1.00 98.06 74 LEU A O 1
ATOM 552 N N . LEU A 1 75 ? -12.157 7.157 21.588 1.00 98.44 75 LEU A N 1
ATOM 553 C CA . LEU A 1 75 ? -11.654 8.038 20.529 1.00 98.44 75 LEU A CA 1
ATOM 554 C C . LEU A 1 75 ? -10.386 7.482 19.873 1.00 98.44 75 LEU A C 1
ATOM 556 O O . LEU A 1 75 ? -10.238 7.580 18.655 1.00 98.44 75 LEU A O 1
ATOM 560 N N . ASP A 1 76 ? -9.499 6.866 20.651 1.00 97.94 76 ASP A N 1
ATOM 561 C CA . ASP A 1 76 ? -8.310 6.197 20.130 1.00 97.94 76 ASP A CA 1
ATOM 562 C C . ASP A 1 76 ? -8.665 4.988 19.261 1.00 97.94 76 ASP A C 1
ATOM 564 O O . ASP A 1 76 ? -8.059 4.810 18.203 1.00 97.94 76 ASP A O 1
ATOM 568 N N . ALA A 1 77 ? -9.686 4.209 19.632 1.00 97.69 77 ALA A N 1
ATOM 569 C CA . ALA A 1 77 ? -10.188 3.118 18.797 1.00 97.69 77 ALA A CA 1
ATOM 570 C C . ALA A 1 77 ? -10.760 3.630 17.462 1.00 97.69 77 ALA A C 1
ATOM 572 O O . ALA A 1 77 ? -10.430 3.092 16.403 1.00 97.69 77 ALA A O 1
ATOM 573 N N . TYR A 1 78 ? -11.555 4.707 17.488 1.00 98.06 78 TYR A N 1
ATOM 574 C CA . TYR A 1 78 ? -12.055 5.359 16.271 1.00 98.06 78 TYR A CA 1
ATOM 575 C C . TYR A 1 78 ? -10.922 5.888 15.388 1.00 98.06 78 TYR A C 1
ATOM 577 O O . TYR A 1 78 ? -10.946 5.695 14.172 1.00 98.06 78 TYR A O 1
ATOM 585 N N . ARG A 1 79 ? -9.911 6.526 15.990 1.00 98.12 79 ARG A N 1
ATOM 586 C CA . ARG A 1 79 ? -8.723 6.995 15.271 1.00 98.12 79 ARG A CA 1
ATOM 587 C C . ARG A 1 79 ? -7.981 5.833 14.615 1.00 98.12 79 ARG A C 1
ATOM 589 O O . ARG A 1 79 ? -7.711 5.903 13.424 1.00 98.12 79 ARG A O 1
ATOM 596 N N . GLY A 1 80 ? -7.733 4.745 15.344 1.00 96.81 80 GLY A N 1
ATOM 597 C CA . GLY A 1 80 ? -7.071 3.558 14.797 1.00 96.81 80 GLY A CA 1
ATOM 598 C C . GLY A 1 80 ? -7.846 2.908 13.644 1.00 96.81 80 GLY A C 1
ATOM 599 O O . GLY A 1 80 ? -7.245 2.488 12.652 1.00 96.81 80 GLY A O 1
ATOM 600 N N . ALA A 1 81 ? -9.180 2.869 13.728 1.00 96.62 81 ALA A N 1
ATOM 601 C CA . ALA A 1 81 ? -10.026 2.388 12.636 1.00 96.62 81 ALA A CA 1
ATOM 602 C C . ALA A 1 81 ? -9.931 3.292 11.393 1.00 96.62 81 ALA A C 1
ATOM 604 O O . ALA A 1 81 ? -9.809 2.790 10.275 1.00 96.62 81 ALA A O 1
ATOM 605 N N . LEU A 1 82 ? -9.925 4.615 11.579 1.00 97.75 82 LEU A N 1
ATOM 606 C CA . LEU A 1 82 ? -9.776 5.574 10.483 1.00 97.75 82 LEU A CA 1
ATOM 607 C C . LEU A 1 82 ? -8.384 5.519 9.837 1.00 97.75 82 LEU A C 1
ATOM 609 O O . LEU A 1 82 ? -8.275 5.569 8.611 1.00 97.75 82 LEU A O 1
ATOM 613 N N . ASP A 1 83 ? -7.330 5.385 10.640 1.00 97.38 83 ASP A N 1
ATOM 614 C CA . ASP A 1 83 ? -5.955 5.226 10.154 1.00 97.38 83 ASP A CA 1
ATOM 615 C C . ASP A 1 83 ? -5.816 3.935 9.331 1.00 97.38 83 ASP A C 1
ATOM 617 O O . ASP A 1 83 ? -5.160 3.920 8.283 1.00 97.38 83 ASP A O 1
ATOM 621 N N . THR A 1 84 ? -6.495 2.867 9.763 1.00 97.12 84 THR A N 1
ATOM 622 C CA . THR A 1 84 ? -6.563 1.603 9.022 1.00 97.12 84 THR A CA 1
ATOM 623 C C . THR A 1 84 ? -7.253 1.785 7.671 1.00 97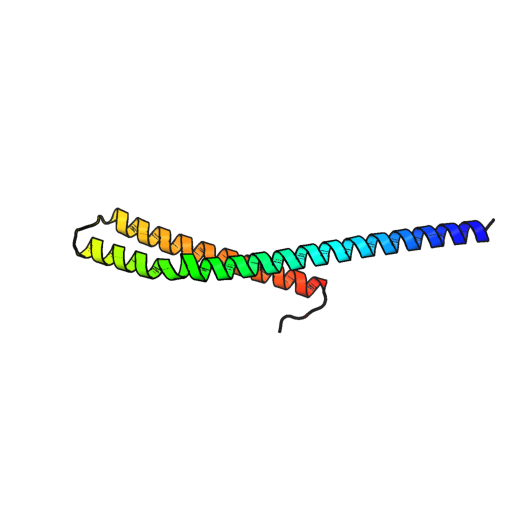.12 84 THR A C 1
ATOM 625 O O . THR A 1 84 ? -6.691 1.411 6.643 1.00 97.12 84 THR A O 1
ATOM 628 N N . GLU A 1 85 ? -8.430 2.414 7.628 1.00 95.94 85 GLU A N 1
ATOM 629 C CA . GLU A 1 85 ? -9.130 2.653 6.356 1.00 95.94 85 GLU A CA 1
ATOM 630 C C . GLU A 1 85 ? -8.307 3.548 5.417 1.00 95.94 85 GLU A C 1
ATOM 632 O O . GLU A 1 85 ? -8.177 3.261 4.227 1.00 95.94 85 GLU A O 1
ATOM 637 N N . THR A 1 86 ? -7.678 4.593 5.956 1.00 97.56 86 THR A N 1
ATOM 638 C CA . THR A 1 86 ? -6.826 5.504 5.178 1.00 97.56 86 THR A CA 1
ATOM 639 C C . THR A 1 86 ? -5.639 4.766 4.559 1.00 97.56 86 THR A C 1
ATOM 641 O O . THR A 1 86 ? -5.345 4.950 3.379 1.00 97.56 86 THR A O 1
ATOM 644 N N . THR A 1 87 ? -4.988 3.887 5.323 1.00 97.25 87 THR A N 1
ATOM 645 C CA . THR A 1 87 ? -3.867 3.073 4.831 1.00 97.25 87 THR A CA 1
ATOM 646 C C . THR A 1 87 ? -4.318 2.091 3.747 1.00 97.25 87 THR A C 1
ATOM 648 O O . THR A 1 87 ? -3.628 1.923 2.742 1.00 97.25 87 THR A O 1
ATOM 651 N N . ALA A 1 88 ? -5.490 1.469 3.907 1.00 96.00 88 ALA A N 1
ATOM 652 C CA . ALA A 1 88 ? -6.043 0.570 2.897 1.00 96.00 88 ALA A CA 1
ATOM 653 C C . ALA A 1 88 ? -6.305 1.304 1.571 1.00 96.00 88 ALA A C 1
ATOM 655 O O . ALA A 1 88 ? -5.925 0.818 0.504 1.00 96.00 88 ALA A O 1
ATOM 656 N N . LEU A 1 89 ? -6.907 2.494 1.641 1.00 96.75 89 LEU A N 1
ATOM 657 C CA . LEU A 1 89 ? -7.188 3.323 0.469 1.00 96.75 89 LEU A CA 1
ATOM 658 C C . LEU A 1 89 ? -5.913 3.806 -0.230 1.00 96.75 89 LEU A C 1
ATOM 660 O O . LEU A 1 89 ? -5.867 3.810 -1.460 1.00 96.75 89 LEU A O 1
ATOM 664 N N . ASP A 1 90 ? -4.879 4.179 0.526 1.00 98.06 90 ASP A N 1
ATOM 665 C CA . ASP A 1 90 ? -3.586 4.577 -0.037 1.00 98.06 90 ASP A CA 1
ATOM 666 C C . ASP A 1 90 ? -2.917 3.414 -0.788 1.00 98.06 90 ASP A C 1
ATOM 668 O O . ASP A 1 90 ? -2.523 3.566 -1.945 1.00 98.06 90 ASP A O 1
ATOM 672 N N . LEU A 1 91 ? -2.876 2.216 -0.193 1.00 97.31 91 LEU A N 1
ATOM 673 C CA . LEU A 1 91 ? -2.322 1.026 -0.850 1.00 97.31 91 LEU A CA 1
ATOM 674 C C . LEU A 1 91 ? -3.087 0.656 -2.128 1.00 97.31 91 LEU A C 1
ATOM 676 O O . LEU A 1 91 ? -2.475 0.351 -3.153 1.00 97.31 91 LEU A O 1
ATOM 680 N N . GLU A 1 92 ? -4.419 0.711 -2.099 1.00 96.56 92 GLU A N 1
ATOM 681 C CA . GLU A 1 92 ? -5.241 0.481 -3.289 1.00 96.56 92 GLU A CA 1
ATOM 682 C C . GLU A 1 92 ? -4.997 1.513 -4.382 1.00 96.56 92 GLU A C 1
ATOM 684 O O . GLU A 1 92 ? -4.940 1.167 -5.565 1.00 96.56 92 GLU A O 1
ATOM 689 N N . TRP A 1 93 ? -4.873 2.783 -4.002 1.00 97.88 93 TRP A N 1
ATOM 690 C CA . TRP A 1 93 ? -4.568 3.847 -4.942 1.00 97.88 93 TRP A CA 1
ATOM 691 C C . TRP A 1 93 ? -3.200 3.619 -5.592 1.00 97.88 93 TRP A C 1
ATOM 693 O O . TRP A 1 93 ? -3.106 3.649 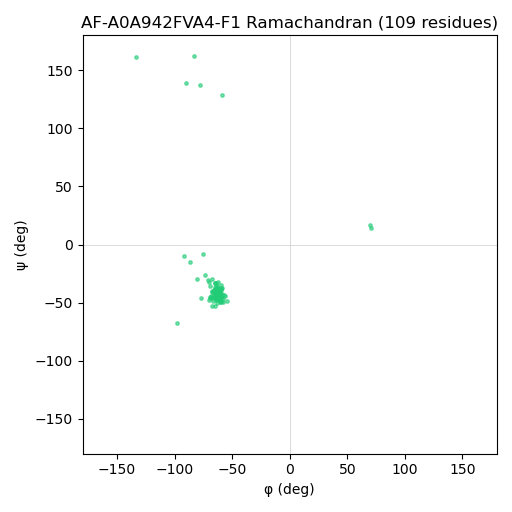-6.820 1.00 97.88 93 TRP A O 1
ATOM 703 N N . GLN A 1 94 ? -2.170 3.298 -4.805 1.00 97.31 94 GLN A N 1
ATOM 704 C CA . GLN A 1 94 ? -0.834 2.986 -5.318 1.00 97.31 94 GLN A CA 1
ATOM 705 C C . GLN A 1 94 ? -0.852 1.775 -6.258 1.00 97.31 94 GLN A C 1
ATOM 707 O O . GLN A 1 94 ? -0.227 1.810 -7.319 1.00 97.31 94 GLN A O 1
ATOM 712 N N . ALA A 1 95 ? -1.597 0.720 -5.914 1.00 96.31 95 ALA A N 1
ATOM 713 C CA . ALA A 1 95 ? -1.754 -0.457 -6.765 1.00 96.31 95 ALA A CA 1
ATOM 714 C C . ALA A 1 95 ? -2.410 -0.108 -8.112 1.00 96.31 95 ALA A C 1
ATOM 716 O O . ALA A 1 95 ? -1.913 -0.506 -9.168 1.00 96.31 95 ALA A O 1
ATOM 717 N N . ARG A 1 96 ? -3.489 0.688 -8.093 1.00 95.88 96 ARG A N 1
ATOM 718 C CA . ARG A 1 96 ? -4.176 1.152 -9.310 1.00 95.88 96 ARG A CA 1
ATOM 719 C C . ARG A 1 96 ? -3.282 2.052 -10.160 1.00 95.88 96 ARG A C 1
ATOM 721 O O . ARG A 1 96 ? -3.227 1.859 -11.370 1.00 95.88 96 ARG A O 1
ATOM 728 N N . ALA A 1 97 ? -2.556 2.985 -9.548 1.00 95.69 97 ALA A N 1
ATOM 729 C CA . ALA A 1 97 ? -1.614 3.852 -10.252 1.00 95.69 97 ALA A CA 1
ATOM 730 C C . ALA A 1 97 ? -0.514 3.032 -10.949 1.00 95.69 97 ALA A C 1
ATOM 732 O O . ALA A 1 97 ? -0.318 3.163 -12.154 1.00 95.69 97 ALA A O 1
ATOM 733 N N . ALA A 1 98 ? 0.115 2.096 -10.230 1.00 92.94 98 ALA A N 1
ATOM 734 C CA . ALA A 1 98 ? 1.137 1.217 -10.796 1.00 92.94 98 ALA A CA 1
ATOM 735 C C . ALA A 1 98 ? 0.595 0.317 -11.921 1.00 92.94 98 ALA A C 1
ATOM 737 O O . ALA A 1 98 ? 1.324 -0.032 -12.851 1.00 92.94 98 ALA A O 1
ATOM 738 N N . ARG A 1 99 ? -0.680 -0.084 -11.852 1.00 92.00 99 ARG A N 1
ATOM 739 C CA . ARG A 1 99 ? -1.333 -0.841 -12.925 1.00 92.00 99 ARG A CA 1
ATOM 740 C C . ARG A 1 99 ? -1.544 0.014 -14.174 1.00 92.00 99 ARG A C 1
ATOM 742 O O . ARG A 1 99 ? -1.211 -0.442 -15.263 1.00 92.00 99 ARG A O 1
ATOM 749 N N . ILE A 1 100 ? -2.036 1.240 -14.012 1.00 92.06 100 ILE A N 1
ATOM 750 C CA . ILE A 1 100 ? -2.233 2.191 -15.115 1.00 92.06 100 ILE A CA 1
ATOM 751 C C . ILE A 1 100 ? -0.905 2.484 -15.818 1.00 92.06 100 ILE A C 1
ATOM 753 O O . ILE A 1 100 ? -0.842 2.427 -17.044 1.00 92.06 100 ILE A O 1
ATOM 757 N N . ASP A 1 101 ? 0.162 2.734 -15.056 1.00 89.94 101 ASP A N 1
ATOM 758 C CA . ASP A 1 101 ? 1.492 2.984 -15.618 1.00 89.94 101 ASP A CA 1
ATOM 759 C C . ASP A 1 101 ? 2.001 1.777 -16.421 1.00 89.94 101 ASP A C 1
ATOM 761 O O . ASP A 1 101 ? 2.554 1.933 -17.512 1.00 89.94 101 ASP A O 1
ATOM 765 N N . TYR A 1 102 ? 1.784 0.560 -15.910 1.00 89.75 102 TYR A N 1
ATOM 766 C CA . TYR A 1 102 ? 2.146 -0.675 -16.607 1.00 89.75 102 TYR A CA 1
ATOM 767 C C . TYR A 1 102 ? 1.372 -0.850 -17.918 1.00 89.75 102 TYR A C 1
ATOM 769 O O . TYR A 1 102 ? 1.960 -1.173 -18.955 1.00 89.75 102 TYR A O 1
ATOM 777 N N . ASP A 1 103 ? 0.063 -0.617 -17.885 1.00 89.12 103 ASP A N 1
ATOM 778 C CA . ASP A 1 103 ? -0.812 -0.739 -19.047 1.00 89.12 103 ASP A CA 1
ATOM 779 C C . ASP A 1 103 ? -0.433 0.296 -20.124 1.00 89.12 103 ASP A C 1
ATOM 781 O O . ASP A 1 103 ? -0.229 -0.066 -21.286 1.00 89.12 103 ASP A O 1
ATOM 785 N N . LEU A 1 104 ? -0.172 1.550 -19.732 1.00 87.44 104 LEU A N 1
ATOM 786 C CA . LEU A 1 104 ? 0.300 2.603 -20.637 1.00 87.44 104 LEU A CA 1
ATOM 787 C C . LEU A 1 104 ? 1.627 2.236 -21.319 1.00 87.44 104 LEU A C 1
ATOM 789 O O . LEU A 1 104 ? 1.788 2.448 -22.522 1.00 87.44 104 LEU A O 1
ATOM 793 N N . LEU A 1 105 ? 2.573 1.669 -20.568 1.00 86.06 105 LEU A N 1
ATOM 794 C CA . LEU A 1 105 ? 3.905 1.323 -21.073 1.00 86.06 105 LEU A CA 1
ATOM 795 C C . LEU A 1 105 ? 3.888 0.091 -21.992 1.00 86.06 105 LEU A C 1
ATOM 797 O O . LEU A 1 105 ? 4.738 -0.045 -22.871 1.00 86.06 105 LEU A O 1
ATOM 801 N N . THR A 1 106 ? 2.909 -0.796 -21.811 1.00 87.50 106 THR A N 1
ATOM 802 C CA . THR A 1 106 ? 2.714 -1.994 -22.643 1.00 87.50 106 THR A CA 1
ATOM 803 C C . THR A 1 106 ? 1.775 -1.774 -23.826 1.00 87.50 106 THR A C 1
ATOM 805 O O . THR A 1 106 ? 1.698 -2.635 -24.702 1.00 87.50 106 THR A O 1
ATOM 808 N N . GLY A 1 107 ? 1.078 -0.635 -23.879 1.00 83.50 107 GLY A N 1
ATOM 809 C CA . GLY A 1 107 ? 0.006 -0.398 -24.846 1.00 83.50 107 GLY A CA 1
ATOM 810 C C . GLY A 1 107 ? -1.244 -1.240 -24.574 1.00 83.50 107 GLY A C 1
ATOM 811 O O . GLY A 1 107 ? -2.079 -1.398 -25.463 1.00 83.50 107 GLY A O 1
ATOM 812 N N . SER A 1 108 ? -1.363 -1.789 -23.364 1.00 75.50 108 SER A N 1
ATOM 813 C CA . SER A 1 108 ? -2.565 -2.473 -22.895 1.00 75.50 108 SER A CA 1
ATOM 814 C C . SER A 1 108 ? -3.600 -1.420 -22.502 1.00 75.50 108 SER A C 1
ATOM 816 O O . SER A 1 108 ? -3.264 -0.432 -21.855 1.00 75.50 108 SER A O 1
ATOM 818 N N . THR A 1 109 ? -4.866 -1.608 -22.857 1.00 61.62 109 THR A N 1
ATOM 819 C CA . THR A 1 109 ? -5.963 -0.850 -22.235 1.00 61.62 109 THR A CA 1
ATOM 820 C C . THR A 1 109 ? -6.477 -1.620 -21.020 1.00 61.62 109 THR A C 1
ATOM 822 O O . THR A 1 109 ? -6.606 -2.841 -21.130 1.00 61.62 109 THR A O 1
ATOM 825 N N . PRO A 1 110 ? -6.789 -0.955 -19.891 1.00 61.22 110 PRO A N 1
ATOM 826 C CA . PRO A 1 110 ? -7.479 -1.614 -18.785 1.00 61.22 110 PRO A CA 1
ATOM 827 C C . PRO A 1 110 ? -8.826 -2.164 -19.289 1.00 61.22 110 PRO A C 1
ATOM 829 O O . PRO A 1 110 ? -9.563 -1.414 -19.935 1.00 61.22 110 PRO A O 1
ATOM 832 N N . GLU A 1 111 ? -9.118 -3.447 -19.043 1.00 55.50 111 GLU A N 1
ATOM 833 C CA . GLU A 1 111 ? -10.473 -4.017 -19.203 1.00 55.50 111 GLU A CA 1
ATOM 834 C C . GLU A 1 111 ? -11.406 -3.568 -18.072 1.00 55.50 111 GLU A C 1
ATOM 836 O O . GLU A 1 111 ? -10.930 -3.455 -16.916 1.00 55.50 111 GLU A O 1
#

Mean predicted aligned error: 5.6 Å